Protein AF-A0A7X0U629-F1 (afdb_monomer_lite)

Secondary structure (DSSP, 8-state):
-PPEE-TT--EEEEHHHHHHHHT--HHHHHHHHHTTS--PPTT--TTS-EEEHHHHHHHHHHHHHHHHHHHTHHHHHTS--

InterPro domains:
  IPR009061 Putative DNA-binding domain superfamily [SSF46955] (13-58)

pLDDT: mean 87.74, std 15.71, range [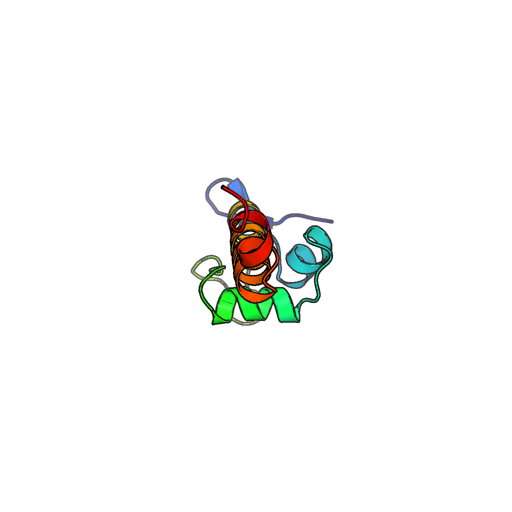38.94, 98.38]

Organism: NCBI:txid46180

Foldseek 3Di:
DDFDADPVRFTKDWLVVLCVVLVHDSVLVVVLCVVVQFDFDPPADPVGTIGGNVSSVRSSVVVVVVCCVVVCVVVVVPPDD

Radius of gyration: 15.1 Å; chains: 1; bounding box: 30×21×52 Å

Sequence (81 aa):
MRFHYDPDGEPCVTRQQAAVLKGVKPATVDRWVRIGYLAPIPGCPPRRRLFKVADVDEADRLAYEAAVRTSGSDKRVHRAA

Structure (mmCIF, N/CA/C/O backbone):
data_AF-A0A7X0U629-F1
#
_entry.id   AF-A0A7X0U629-F1
#
loop_
_atom_site.group_PDB
_atom_site.id
_atom_site.type_symbol
_atom_site.label_atom_id
_atom_site.label_alt_id
_atom_site.label_comp_id
_atom_site.label_asym_id
_atom_site.label_entity_id
_atom_site.label_seq_id
_atom_site.pdbx_PDB_ins_code
_atom_site.Cartn_x
_atom_site.Cartn_y
_atom_site.Cartn_z
_atom_site.occupancy
_atom_site.B_iso_or_equiv
_atom_site.auth_seq_id
_atom_site.auth_comp_id
_atom_site.auth_asym_id
_atom_site.auth_atom_id
_atom_site.pdbx_PDB_model_num
ATOM 1 N N . MET A 1 1 ? -10.566 -13.264 2.164 1.00 79.31 1 MET A N 1
ATOM 2 C CA . MET A 1 1 ? -9.793 -12.176 2.809 1.00 79.31 1 MET A CA 1
ATOM 3 C C . MET A 1 1 ? -10.780 -11.223 3.476 1.00 79.31 1 MET A C 1
ATOM 5 O O . MET A 1 1 ? -11.790 -10.945 2.850 1.00 79.31 1 MET A O 1
ATOM 9 N N . ARG A 1 2 ? -10.558 -10.776 4.722 1.00 89.62 2 ARG A N 1
ATOM 10 C CA . ARG A 1 2 ? -11.459 -9.828 5.413 1.00 89.62 2 ARG A CA 1
ATOM 11 C C . ARG A 1 2 ? -10.911 -8.405 5.307 1.00 89.62 2 ARG A C 1
ATOM 13 O O . ARG A 1 2 ? -9.765 -8.186 5.690 1.00 89.62 2 ARG A O 1
ATOM 20 N N . PHE A 1 3 ? -11.725 -7.480 4.811 1.00 88.56 3 PHE A N 1
ATOM 21 C CA . PHE A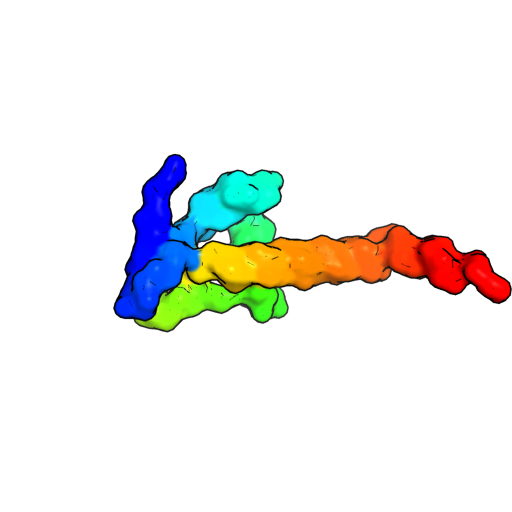 1 3 ? -11.388 -6.059 4.735 1.00 88.56 3 PHE A CA 1
ATOM 22 C C . PHE A 1 3 ? -11.610 -5.360 6.081 1.00 88.56 3 PHE A C 1
ATOM 24 O O . PHE A 1 3 ? -12.478 -5.751 6.868 1.00 88.56 3 PHE A O 1
ATOM 31 N N . HIS A 1 4 ? -10.790 -4.346 6.334 1.00 89.69 4 HIS A N 1
ATOM 32 C CA . HIS A 1 4 ? -11.054 -3.299 7.313 1.00 89.69 4 HIS A CA 1
ATOM 33 C C . HIS A 1 4 ? -11.807 -2.165 6.615 1.00 89.69 4 HIS A C 1
ATOM 35 O O . HIS A 1 4 ? -11.863 -2.139 5.388 1.00 89.69 4 HIS A O 1
ATOM 41 N N . TYR A 1 5 ? -12.345 -1.230 7.384 1.00 89.62 5 TYR A N 1
ATOM 42 C CA . TYR A 1 5 ? -12.975 -0.031 6.845 1.00 89.62 5 TYR A CA 1
ATOM 43 C C . TYR A 1 5 ? -12.463 1.178 7.618 1.00 89.62 5 TYR A C 1
ATOM 45 O O . TYR A 1 5 ? -12.236 1.072 8.829 1.00 89.62 5 TYR A O 1
ATOM 53 N N . ASP A 1 6 ? -12.205 2.276 6.916 1.00 85.75 6 ASP A N 1
ATOM 54 C CA . ASP A 1 6 ? -11.907 3.557 7.553 1.00 85.75 6 ASP A CA 1
ATOM 55 C C . ASP A 1 6 ? -13.211 4.236 8.039 1.00 85.75 6 ASP A C 1
ATOM 57 O O . ASP A 1 6 ? -14.299 3.680 7.850 1.00 85.75 6 ASP A O 1
ATOM 61 N N . PRO A 1 7 ? -13.138 5.401 8.714 1.00 84.69 7 PRO A N 1
ATOM 62 C CA . PRO A 1 7 ? -14.327 6.113 9.189 1.00 84.69 7 PRO A CA 1
ATOM 63 C C . PRO A 1 7 ? -15.303 6.536 8.083 1.00 84.69 7 PRO A C 1
ATOM 65 O O . PRO A 1 7 ? -16.488 6.692 8.367 1.00 84.69 7 PRO A O 1
ATOM 68 N N . ASP A 1 8 ? -14.818 6.691 6.850 1.00 86.75 8 ASP A N 1
ATOM 69 C CA . ASP A 1 8 ? -15.614 7.089 5.687 1.00 86.75 8 ASP A CA 1
ATOM 70 C C . ASP A 1 8 ? -16.274 5.874 5.001 1.00 86.75 8 ASP A C 1
ATOM 72 O O . ASP A 1 8 ? -17.081 6.029 4.087 1.00 86.75 8 ASP A O 1
ATOM 76 N N . GLY A 1 9 ? -15.977 4.653 5.467 1.00 90.06 9 GLY A N 1
ATOM 77 C CA . GLY A 1 9 ? -16.514 3.404 4.926 1.00 90.06 9 GLY A CA 1
ATOM 78 C C . GLY A 1 9 ? -15.694 2.820 3.774 1.00 90.06 9 GLY A C 1
ATOM 79 O O . GLY A 1 9 ? -16.134 1.857 3.144 1.00 90.06 9 GLY A O 1
ATOM 80 N N . GLU A 1 10 ? -14.498 3.344 3.512 1.00 92.75 10 GLU A N 1
ATOM 81 C CA . GLU A 1 10 ? -13.638 2.875 2.429 1.00 92.75 10 GLU A CA 1
ATOM 82 C C . GLU A 1 10 ? -12.917 1.575 2.811 1.00 92.75 10 GLU A C 1
ATOM 84 O O . GLU A 1 10 ? -12.420 1.436 3.939 1.00 92.75 10 GLU A O 1
ATOM 89 N N . PRO A 1 11 ? -12.807 0.597 1.893 1.00 96.19 11 PRO A N 1
ATOM 90 C CA . PRO A 1 11 ? -12.155 -0.669 2.177 1.00 96.19 11 PRO A CA 1
ATOM 91 C C . PRO A 1 11 ? -10.651 -0.481 2.381 1.00 96.19 11 PRO A C 1
ATOM 93 O O . PRO A 1 11 ? -9.931 0.113 1.574 1.00 96.19 11 PRO A O 1
ATOM 96 N N . CYS A 1 12 ? -10.163 -1.067 3.468 1.00 96.56 12 CYS A N 1
ATOM 97 C CA . CYS A 1 12 ? -8.795 -0.942 3.938 1.00 96.56 12 CYS A CA 1
ATOM 98 C C . CYS A 1 12 ? -8.157 -2.312 4.164 1.00 96.56 12 CYS A C 1
ATOM 100 O O . CYS A 1 12 ? -8.799 -3.275 4.596 1.00 96.56 12 CYS A O 1
ATOM 102 N N . VAL A 1 13 ? -6.856 -2.400 3.908 1.00 96.81 13 VAL A N 1
ATOM 103 C CA . VAL A 1 13 ? -6.085 -3.641 3.982 1.00 96.81 13 VAL A CA 1
ATOM 104 C C . VAL A 1 13 ? -4.782 -3.451 4.738 1.00 96.81 13 VAL A C 1
ATOM 106 O O . VAL A 1 13 ? -4.147 -2.401 4.704 1.00 96.81 13 VAL A O 1
ATOM 109 N N . THR A 1 14 ? -4.349 -4.501 5.425 1.00 96.44 14 THR A N 1
ATOM 110 C CA . THR A 1 14 ? -2.996 -4.572 5.986 1.00 96.44 14 THR A CA 1
ATOM 111 C C . THR A 1 14 ? -1.955 -4.723 4.877 1.00 96.44 14 THR A C 1
ATOM 113 O O . 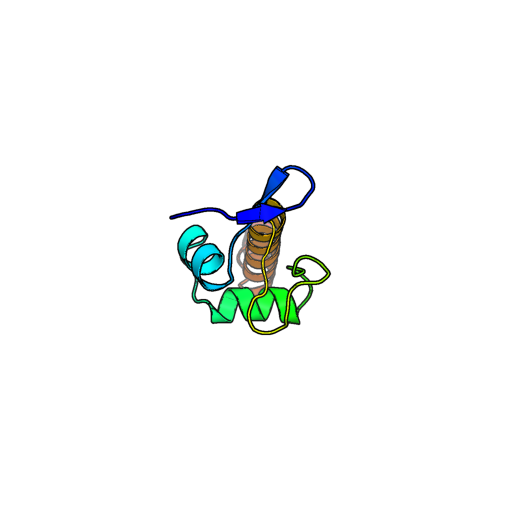THR A 1 14 ? -2.263 -5.155 3.767 1.00 96.44 14 THR A O 1
ATOM 116 N N . ARG A 1 15 ? -0.676 -4.496 5.206 1.00 96.06 15 ARG A N 1
ATOM 117 C CA . ARG A 1 15 ? 0.454 -4.780 4.298 1.00 96.06 15 ARG A CA 1
ATOM 118 C C . ARG A 1 15 ? 0.391 -6.184 3.683 1.00 96.06 15 ARG A C 1
ATOM 120 O O . ARG A 1 15 ? 0.638 -6.348 2.494 1.00 96.06 15 ARG A O 1
ATOM 127 N N . GLN A 1 16 ? 0.111 -7.202 4.501 1.00 96.25 16 GLN A N 1
ATOM 128 C CA . GLN A 1 16 ? 0.080 -8.593 4.035 1.00 96.25 16 GLN A CA 1
ATOM 129 C C . GLN A 1 16 ? -1.066 -8.826 3.050 1.00 96.25 16 GLN A C 1
ATOM 131 O O . GLN A 1 16 ? -0.894 -9.497 2.042 1.00 96.25 16 GLN A O 1
ATOM 136 N N . GLN A 1 17 ? -2.223 -8.230 3.319 1.00 97.50 17 GLN A N 1
ATOM 137 C CA . GLN A 1 17 ? -3.386 -8.322 2.446 1.00 97.50 17 GLN A CA 1
ATOM 138 C C . GLN A 1 17 ? -3.183 -7.554 1.137 1.00 97.50 17 GLN A C 1
ATOM 140 O O . GLN A 1 17 ? -3.502 -8.091 0.086 1.00 97.50 17 GLN A O 1
ATOM 145 N N . ALA A 1 18 ? -2.587 -6.359 1.178 1.00 97.62 18 ALA A N 1
ATOM 146 C CA . ALA A 1 18 ? -2.203 -5.612 -0.020 1.00 97.62 18 ALA A CA 1
ATOM 147 C C . ALA A 1 18 ? -1.248 -6.425 -0.913 1.00 97.62 18 ALA A C 1
ATOM 149 O O . ALA A 1 18 ? -1.437 -6.507 -2.123 1.00 97.62 18 ALA A O 1
ATOM 150 N N . ALA A 1 19 ? -0.262 -7.091 -0.303 1.00 97.25 19 ALA A N 1
ATOM 151 C CA . ALA A 1 19 ? 0.673 -7.955 -1.016 1.00 97.25 19 ALA A CA 1
ATOM 152 C C . ALA A 1 19 ? -0.042 -9.122 -1.719 1.00 97.25 19 ALA A C 1
ATOM 154 O O . ALA A 1 19 ? 0.199 -9.374 -2.897 1.00 97.25 19 ALA A O 1
ATOM 155 N N . VAL A 1 20 ? -0.968 -9.785 -1.017 1.00 97.62 20 VAL A N 1
ATOM 156 C CA . VAL A 1 20 ? -1.794 -10.862 -1.583 1.00 97.62 20 VAL A CA 1
ATOM 157 C C . VAL A 1 20 ? -2.697 -10.349 -2.706 1.00 97.62 20 VAL A C 1
ATOM 159 O O . VAL A 1 20 ? -2.749 -10.979 -3.756 1.00 97.62 20 VAL A O 1
ATOM 162 N N . LEU A 1 21 ? -3.360 -9.202 -2.523 1.00 97.38 21 LEU A N 1
ATOM 163 C CA . LEU A 1 21 ? -4.230 -8.589 -3.535 1.00 97.38 21 LEU A CA 1
ATOM 164 C C . LEU A 1 21 ? -3.499 -8.304 -4.846 1.00 97.38 21 LEU A C 1
ATOM 166 O O . LEU A 1 21 ? -4.070 -8.490 -5.915 1.00 97.38 21 LEU A O 1
ATOM 170 N N . LYS A 1 22 ? -2.247 -7.852 -4.758 1.00 97.44 22 LYS A N 1
ATOM 171 C CA . LYS A 1 22 ? -1.437 -7.476 -5.922 1.00 97.44 22 LYS A CA 1
ATOM 172 C C . LYS A 1 22 ? -0.539 -8.589 -6.445 1.00 97.44 22 LYS A C 1
ATOM 174 O O . LYS A 1 22 ? 0.154 -8.398 -7.436 1.00 97.44 22 LYS A O 1
ATOM 179 N N . GLY A 1 23 ? -0.516 -9.747 -5.787 1.00 97.12 23 GLY A N 1
ATOM 180 C CA . GLY A 1 23 ? 0.405 -10.826 -6.147 1.00 97.12 23 GLY A CA 1
ATOM 181 C C . GLY A 1 23 ? 1.881 -10.430 -6.003 1.00 97.12 23 GLY A C 1
ATOM 182 O O . GLY A 1 23 ? 2.738 -10.958 -6.709 1.00 97.12 23 GLY A O 1
ATOM 183 N N . VAL A 1 24 ? 2.199 -9.501 -5.094 1.00 97.19 24 VAL A N 1
ATOM 184 C CA . VAL A 1 24 ? 3.566 -9.019 -4.841 1.00 97.19 24 VAL A CA 1
ATOM 185 C C . VAL A 1 24 ? 4.079 -9.483 -3.480 1.00 97.19 24 VAL A C 1
ATOM 187 O O . VAL A 1 24 ? 3.336 -9.951 -2.620 1.00 97.19 24 VAL A O 1
ATOM 190 N N . LYS A 1 25 ? 5.384 -9.330 -3.236 1.00 96.88 25 LYS A N 1
ATOM 191 C CA . LYS A 1 25 ? 5.959 -9.568 -1.904 1.00 96.88 25 LYS A CA 1
ATOM 192 C C . LYS A 1 25 ? 5.608 -8.409 -0.957 1.00 96.88 25 LYS A C 1
ATOM 194 O O . LYS A 1 25 ? 5.615 -7.259 -1.392 1.00 96.88 25 LYS A O 1
ATOM 199 N N . PRO A 1 26 ? 5.440 -8.640 0.359 1.00 96.81 26 PRO A N 1
ATOM 200 C CA . PRO A 1 26 ? 5.198 -7.557 1.322 1.00 96.81 26 PRO A CA 1
ATOM 201 C C . PRO A 1 26 ? 6.290 -6.477 1.336 1.00 96.81 26 PRO A C 1
ATOM 203 O O . PRO A 1 26 ? 6.001 -5.308 1.571 1.00 96.81 26 PRO A O 1
ATOM 206 N N . ALA A 1 27 ? 7.533 -6.852 1.018 1.00 96.94 27 ALA A N 1
ATOM 207 C CA . ALA A 1 27 ? 8.641 -5.913 0.851 1.00 96.94 27 ALA A CA 1
ATOM 208 C C . ALA A 1 27 ? 8.436 -4.933 -0.323 1.00 96.94 27 ALA A C 1
ATOM 210 O O . ALA A 1 27 ? 8.940 -3.814 -0.276 1.00 96.94 27 ALA A O 1
ATOM 211 N N . THR A 1 28 ? 7.689 -5.324 -1.362 1.00 97.38 28 THR A N 1
ATOM 212 C CA . THR A 1 28 ? 7.300 -4.432 -2.464 1.00 97.38 28 THR A CA 1
ATOM 213 C C . THR A 1 28 ? 6.329 -3.363 -1.971 1.00 97.38 28 THR A C 1
ATOM 215 O O . THR A 1 28 ? 6.532 -2.189 -2.257 1.00 97.38 28 THR A O 1
ATOM 218 N N . VAL A 1 29 ? 5.351 -3.742 -1.142 1.00 97.88 29 VAL A N 1
ATOM 219 C CA . VAL A 1 29 ? 4.427 -2.791 -0.501 1.00 97.88 29 VAL A CA 1
ATOM 220 C C . VAL A 1 29 ? 5.188 -1.833 0.422 1.00 97.88 29 VAL A C 1
ATOM 222 O O . VAL A 1 29 ? 5.001 -0.622 0.352 1.00 97.88 29 VAL A O 1
ATOM 225 N N . ASP A 1 30 ? 6.115 -2.344 1.240 1.00 96.69 30 ASP A N 1
ATOM 226 C CA . ASP A 1 30 ? 6.974 -1.494 2.080 1.00 96.69 30 ASP A CA 1
ATOM 227 C C . ASP A 1 30 ? 7.854 -0.554 1.232 1.00 96.69 30 ASP A C 1
ATOM 229 O O . ASP A 1 30 ? 8.085 0.598 1.608 1.00 96.69 30 ASP A O 1
ATOM 233 N N . ARG A 1 31 ? 8.309 -1.002 0.053 1.00 97.56 31 ARG A N 1
ATOM 234 C CA . ARG A 1 31 ? 9.021 -0.147 -0.901 1.00 97.56 31 ARG A CA 1
ATOM 235 C C . ARG A 1 31 ? 8.123 0.967 -1.429 1.00 97.56 31 ARG A C 1
ATOM 237 O O . ARG A 1 31 ? 8.615 2.089 -1.472 1.00 97.56 31 ARG A O 1
ATOM 244 N N . TRP A 1 32 ? 6.873 0.688 -1.807 1.00 98.12 32 TRP A N 1
ATOM 245 C CA . TRP A 1 32 ? 5.919 1.712 -2.257 1.00 98.12 32 TRP A CA 1
ATOM 246 C C . TRP A 1 32 ? 5.726 2.799 -1.204 1.00 98.12 32 TRP A C 1
ATOM 248 O O . TRP A 1 32 ? 5.788 3.978 -1.539 1.00 98.12 32 TRP A O 1
ATOM 258 N N . VAL A 1 33 ? 5.623 2.415 0.071 1.00 96.88 33 VAL A N 1
ATOM 259 C CA . VAL A 1 33 ? 5.567 3.379 1.181 1.00 96.88 33 VAL A CA 1
ATOM 260 C C . VAL A 1 33 ? 6.843 4.208 1.268 1.00 96.88 33 VAL A C 1
ATOM 262 O O . VAL A 1 33 ? 6.794 5.432 1.320 1.00 96.88 33 VAL A O 1
ATOM 265 N N . ARG A 1 34 ? 8.005 3.552 1.230 1.00 96.75 34 ARG A N 1
ATOM 266 C CA . ARG A 1 34 ? 9.304 4.227 1.338 1.00 96.75 34 ARG A CA 1
ATOM 267 C C . ARG A 1 34 ? 9.560 5.231 0.209 1.00 96.75 34 ARG A C 1
ATOM 269 O O . ARG A 1 34 ? 10.216 6.235 0.448 1.00 96.75 34 ARG A O 1
ATOM 276 N N . ILE A 1 35 ? 9.104 4.938 -1.009 1.00 95.94 35 ILE A N 1
ATOM 277 C CA . ILE A 1 35 ? 9.292 5.816 -2.178 1.00 95.94 35 ILE A CA 1
ATOM 278 C C . ILE A 1 35 ? 8.130 6.797 -2.387 1.00 95.94 35 ILE A C 1
ATOM 280 O O . ILE A 1 35 ? 8.165 7.564 -3.344 1.00 95.94 35 ILE A O 1
ATOM 284 N N . GLY A 1 36 ? 7.120 6.775 -1.510 1.00 97.69 36 GLY A N 1
ATOM 285 C CA . GLY A 1 36 ? 6.005 7.721 -1.517 1.00 97.69 36 GLY A CA 1
ATOM 286 C C . GLY A 1 36 ? 4.853 7.388 -2.469 1.00 97.69 36 GLY A C 1
ATOM 287 O O . GLY A 1 36 ? 4.008 8.242 -2.690 1.00 97.69 36 GLY A O 1
ATOM 288 N N . TYR A 1 37 ? 4.790 6.178 -3.028 1.00 97.81 37 TYR A N 1
ATOM 289 C CA . TYR A 1 37 ? 3.668 5.754 -3.886 1.00 97.81 37 TYR A CA 1
ATOM 290 C C . TYR A 1 37 ? 2.446 5.308 -3.086 1.00 97.81 37 TYR A C 1
ATOM 292 O O . TYR A 1 37 ? 1.347 5.284 -3.618 1.00 97.81 37 TYR A O 1
ATOM 300 N N . LEU A 1 38 ? 2.641 4.932 -1.821 1.00 98.12 38 LEU A N 1
ATOM 301 C CA . LEU A 1 38 ? 1.576 4.465 -0.942 1.00 98.12 38 LEU A CA 1
ATOM 302 C C . LEU A 1 38 ? 1.707 5.125 0.429 1.00 98.12 38 LEU A C 1
ATOM 304 O O . LEU A 1 38 ? 2.776 5.085 1.033 1.00 98.12 38 LEU A O 1
ATOM 308 N N . ALA A 1 39 ? 0.619 5.669 0.961 1.00 96.31 39 ALA A N 1
ATOM 309 C CA . ALA A 1 39 ? 0.587 6.219 2.311 1.00 96.31 39 ALA A CA 1
ATOM 310 C C . ALA A 1 39 ? -0.281 5.339 3.226 1.00 96.31 39 ALA A C 1
ATOM 312 O O . ALA A 1 39 ? -1.343 4.879 2.810 1.00 96.31 39 ALA A O 1
ATOM 313 N N . PRO A 1 40 ? 0.147 5.062 4.471 1.00 95.50 40 PRO A N 1
ATOM 314 C CA . PRO A 1 40 ? -0.733 4.433 5.443 1.00 95.50 40 PRO A CA 1
ATOM 315 C C . PRO A 1 40 ? -1.821 5.407 5.898 1.00 95.50 40 PRO A C 1
ATOM 317 O O . PRO A 1 40 ? -1.600 6.616 5.965 1.00 95.50 40 PRO A O 1
ATOM 320 N N . ILE A 1 41 ? -2.960 4.857 6.307 1.00 94.06 41 ILE A N 1
ATOM 321 C CA . ILE A 1 41 ? -4.048 5.634 6.901 1.00 94.06 41 ILE A CA 1
ATOM 322 C C . ILE A 1 41 ? -3.536 6.334 8.173 1.00 94.06 41 ILE A C 1
ATOM 324 O O . ILE A 1 41 ? -2.907 5.675 9.019 1.00 94.06 41 ILE A O 1
ATOM 328 N N . PRO A 1 42 ? -3.794 7.647 8.336 1.00 90.62 42 PRO A N 1
ATOM 329 C CA . PRO A 1 42 ? -3.389 8.395 9.520 1.00 90.62 42 PRO A CA 1
ATOM 330 C C . PRO A 1 42 ? -3.888 7.756 10.822 1.00 90.62 42 PRO A C 1
ATOM 332 O O . PRO A 1 42 ? -4.933 7.114 10.867 1.00 90.62 42 PRO A O 1
ATOM 335 N N . GLY A 1 43 ? -3.123 7.914 11.904 1.00 85.69 43 GLY A N 1
ATOM 336 C CA . GLY A 1 43 ? -3.490 7.385 13.224 1.00 85.69 43 GLY A CA 1
ATOM 337 C C . GLY A 1 43 ? -3.281 5.875 13.409 1.00 85.69 43 GLY A C 1
ATOM 338 O O . GLY A 1 43 ? -3.413 5.375 14.525 1.00 85.69 43 GLY A O 1
ATOM 339 N N . CYS A 1 44 ? -2.889 5.134 12.366 1.00 84.31 44 CYS A N 1
ATOM 340 C CA . CYS A 1 44 ? -2.529 3.724 12.508 1.00 84.31 44 CYS A CA 1
ATOM 341 C C . CYS A 1 44 ? -1.159 3.556 13.200 1.00 84.31 44 CYS A C 1
ATOM 343 O O . CYS A 1 44 ? -0.178 4.180 12.783 1.00 84.31 44 CYS A O 1
ATOM 345 N N . PRO A 1 45 ? -1.019 2.653 14.192 1.00 84.06 45 PRO A N 1
ATOM 346 C CA . PRO A 1 45 ? 0.279 2.342 14.781 1.00 84.06 45 PRO A CA 1
ATOM 347 C C . PRO A 1 45 ? 1.272 1.828 13.722 1.00 84.06 45 PRO A C 1
ATOM 349 O O . PRO A 1 45 ? 0.872 1.052 12.848 1.00 84.06 45 PRO A O 1
ATOM 352 N N . PRO A 1 46 ? 2.586 2.112 13.832 1.00 77.88 46 PRO A N 1
ATOM 353 C CA . PRO A 1 46 ? 3.575 1.708 12.825 1.00 77.88 46 PRO A CA 1
ATOM 354 C C . PRO A 1 46 ? 3.597 0.207 12.497 1.00 77.88 46 PRO A C 1
ATOM 356 O O . PRO A 1 46 ? 3.904 -0.171 11.368 1.00 77.88 46 PRO A O 1
ATOM 359 N N . ARG A 1 47 ? 3.259 -0.659 13.465 1.00 81.56 47 ARG A N 1
ATOM 360 C CA . ARG A 1 47 ? 3.193 -2.125 13.294 1.00 81.56 47 ARG A CA 1
ATOM 361 C C . ARG A 1 47 ? 1.848 -2.636 12.759 1.00 81.56 47 ARG A C 1
ATOM 363 O O . ARG A 1 47 ? 1.735 -3.818 12.454 1.00 81.56 47 ARG A O 1
ATOM 370 N N . ARG A 1 48 ? 0.834 -1.774 12.660 1.00 86.69 48 ARG A N 1
ATOM 371 C CA . ARG A 1 48 ? -0.534 -2.091 12.216 1.00 86.69 48 ARG A CA 1
ATOM 372 C C . ARG A 1 48 ? -1.009 -1.085 11.165 1.00 86.69 48 ARG A C 1
ATOM 374 O O . ARG A 1 48 ? -2.130 -0.599 11.231 1.00 86.69 48 ARG A O 1
ATOM 381 N N . ARG A 1 49 ? -0.132 -0.756 10.210 1.00 93.00 49 ARG A N 1
ATOM 382 C CA . ARG A 1 49 ? -0.483 0.113 9.082 1.00 93.00 49 ARG A CA 1
ATOM 383 C C . ARG A 1 49 ? -1.606 -0.522 8.266 1.00 93.00 49 ARG A C 1
ATOM 385 O O . ARG A 1 49 ? -1.490 -1.682 7.854 1.00 93.00 49 ARG A O 1
ATOM 392 N N . LEU A 1 50 ? -2.648 0.264 8.042 1.00 96.00 50 LEU A N 1
ATOM 393 C CA . LEU A 1 50 ? -3.700 -0.007 7.077 1.00 96.00 50 LEU A CA 1
ATOM 394 C C . LEU A 1 50 ? -3.515 0.915 5.875 1.00 96.00 50 LEU A C 1
ATOM 396 O O . LEU A 1 50 ? -2.975 2.012 6.008 1.00 96.00 50 LEU A O 1
ATOM 400 N N . PHE A 1 51 ? -3.955 0.445 4.720 1.00 96.62 51 PHE A N 1
ATOM 401 C CA . PHE A 1 51 ? -3.876 1.140 3.445 1.00 96.62 51 PHE A CA 1
ATOM 402 C C . PHE A 1 51 ? -5.241 1.060 2.779 1.00 96.62 51 PHE A C 1
ATOM 404 O O . PHE A 1 51 ? -5.851 -0.014 2.799 1.00 96.62 51 PHE A O 1
ATOM 411 N N . LYS A 1 52 ? -5.719 2.160 2.195 1.00 96.94 52 LYS A N 1
ATOM 412 C CA . LYS A 1 52 ? -6.929 2.116 1.372 1.00 96.94 52 LYS A CA 1
ATOM 413 C C . LYS A 1 52 ? -6.661 1.241 0.154 1.00 96.94 52 LYS A C 1
ATOM 415 O O . LYS A 1 52 ? -5.565 1.278 -0.403 1.00 96.94 52 LYS A O 1
ATOM 420 N N . VAL A 1 53 ? -7.642 0.439 -0.254 1.00 97.62 53 VAL A N 1
ATOM 421 C CA . VAL A 1 53 ? -7.486 -0.433 -1.431 1.00 97.62 53 VAL A CA 1
ATOM 422 C C . VAL A 1 53 ? -7.211 0.398 -2.688 1.00 97.62 53 VAL A C 1
ATOM 424 O O . VAL A 1 53 ? -6.294 0.061 -3.429 1.00 97.62 53 VAL A O 1
ATOM 427 N N . ALA A 1 54 ? -7.902 1.530 -2.858 1.00 97.06 54 ALA A N 1
ATOM 428 C CA . ALA A 1 54 ? -7.683 2.445 -3.980 1.00 97.06 54 ALA A CA 1
ATOM 429 C C . ALA A 1 54 ? -6.232 2.964 -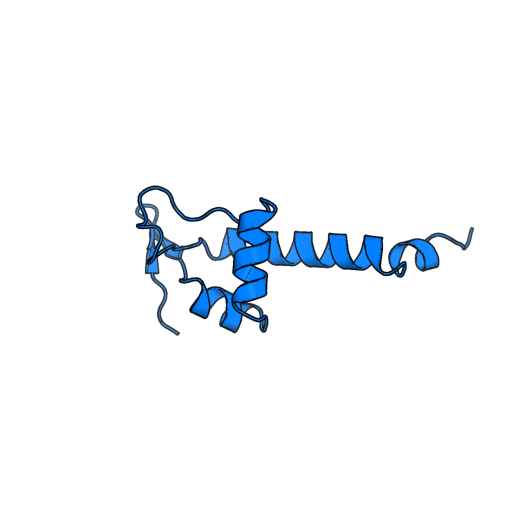4.054 1.00 97.06 54 ALA A C 1
ATOM 431 O O . ALA A 1 54 ? -5.622 2.951 -5.120 1.00 97.06 54 ALA A O 1
ATOM 432 N N . ASP A 1 55 ? -5.637 3.336 -2.917 1.00 98.06 55 ASP A N 1
ATOM 433 C CA . ASP A 1 55 ? -4.243 3.800 -2.880 1.00 98.06 55 ASP A CA 1
ATOM 434 C C . ASP A 1 55 ? -3.258 2.667 -3.212 1.00 98.06 55 ASP A C 1
ATOM 436 O O . ASP A 1 55 ? -2.212 2.895 -3.816 1.00 98.06 55 ASP A O 1
ATOM 440 N N . VAL A 1 56 ? -3.580 1.423 -2.833 1.00 98.31 56 VAL A N 1
ATOM 441 C CA . VAL A 1 56 ? -2.786 0.238 -3.201 1.00 98.31 56 VAL A CA 1
ATOM 442 C C . VAL A 1 56 ? -2.858 -0.022 -4.708 1.00 98.31 56 VAL A C 1
ATOM 444 O O . VAL A 1 56 ? -1.851 -0.413 -5.300 1.00 98.31 56 VAL A O 1
ATOM 447 N N . ASP A 1 57 ? -4.019 0.188 -5.329 1.00 98.25 57 ASP A N 1
ATOM 448 C CA . ASP A 1 57 ? -4.191 0.077 -6.780 1.00 98.25 57 ASP A CA 1
ATOM 449 C C . ASP A 1 57 ? -3.362 1.127 -7.526 1.00 98.25 57 ASP A C 1
ATOM 451 O O . ASP A 1 57 ? -2.641 0.797 -8.470 1.00 98.25 57 ASP A O 1
ATOM 455 N N . GLU A 1 58 ? -3.399 2.368 -7.051 1.00 98.38 58 GLU A N 1
ATOM 456 C CA . GLU A 1 58 ? -2.625 3.466 -7.620 1.00 98.38 58 GLU A CA 1
ATOM 457 C C . GLU A 1 58 ? -1.112 3.256 -7.455 1.00 98.38 58 GLU A C 1
ATOM 459 O O . GLU A 1 58 ? -0.339 3.435 -8.400 1.00 98.38 58 GLU A O 1
ATOM 464 N N . ALA A 1 59 ? -0.671 2.796 -6.282 1.00 98.38 59 ALA A N 1
ATOM 465 C CA . ALA A 1 59 ? 0.736 2.500 -6.029 1.00 98.38 59 ALA A CA 1
ATOM 466 C C . ALA A 1 59 ? 1.290 1.420 -6.973 1.00 98.38 59 ALA A C 1
ATOM 468 O O . ALA A 1 59 ? 2.432 1.519 -7.433 1.00 98.38 59 ALA A O 1
ATOM 469 N N . ASP A 1 60 ? 0.482 0.400 -7.267 1.00 98.25 60 ASP A N 1
ATOM 470 C CA . ASP A 1 60 ? 0.822 -0.672 -8.201 1.00 98.25 60 ASP A CA 1
ATOM 471 C C . ASP A 1 60 ? 0.960 -0.140 -9.634 1.00 98.25 60 ASP A C 1
ATOM 473 O O . ASP A 1 60 ? 1.964 -0.406 -10.302 1.00 98.25 60 ASP A O 1
ATOM 477 N N . ARG A 1 61 ? 0.024 0.715 -10.071 1.00 97.81 61 ARG A N 1
ATOM 478 C CA . ARG A 1 61 ? 0.082 1.394 -11.374 1.00 97.81 61 ARG A CA 1
ATOM 479 C C . ARG A 1 61 ? 1.350 2.240 -11.521 1.00 97.81 61 ARG A C 1
ATOM 481 O O . ARG A 1 61 ? 2.093 2.069 -12.488 1.00 97.81 61 ARG A O 1
ATOM 488 N N . LEU A 1 62 ? 1.651 3.093 -10.540 1.00 97.25 62 LEU A N 1
ATOM 489 C CA . LEU A 1 62 ? 2.860 3.930 -10.538 1.00 97.25 62 LEU A CA 1
ATOM 490 C C . LEU A 1 62 ? 4.142 3.086 -10.564 1.00 97.25 62 LEU A C 1
ATOM 492 O O . LEU A 1 62 ? 5.112 3.418 -11.255 1.00 97.25 62 LEU A O 1
ATOM 496 N N . ALA A 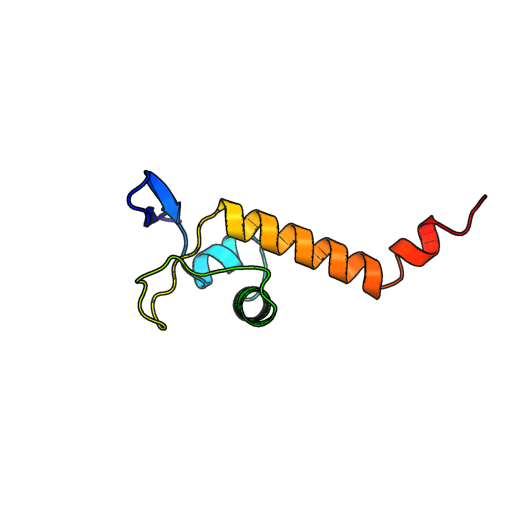1 63 ? 4.160 1.976 -9.823 1.00 95.31 63 ALA A N 1
ATOM 497 C CA . ALA A 1 63 ? 5.289 1.056 -9.802 1.00 95.31 63 ALA A CA 1
ATOM 498 C C . ALA A 1 63 ? 5.486 0.345 -11.144 1.00 95.31 63 ALA A C 1
ATOM 500 O O . ALA A 1 63 ? 6.628 0.214 -11.597 1.00 95.31 63 ALA A O 1
ATOM 501 N N . TYR A 1 64 ? 4.397 -0.071 -11.789 1.00 92.62 64 TYR A N 1
ATOM 502 C CA . TYR A 1 64 ? 4.420 -0.644 -13.128 1.00 92.62 64 TYR A CA 1
ATOM 503 C C . TYR A 1 64 ? 4.967 0.359 -14.151 1.00 92.62 64 TYR A C 1
ATOM 505 O O . TYR A 1 64 ? 5.932 0.056 -14.852 1.00 92.62 64 TYR A O 1
ATOM 513 N N . GLU A 1 65 ? 4.448 1.586 -14.176 1.00 92.81 65 GLU A N 1
ATOM 514 C CA . GLU A 1 65 ? 4.916 2.647 -15.078 1.00 92.81 65 GLU A CA 1
ATOM 515 C C . GLU A 1 65 ? 6.399 2.977 -14.865 1.00 92.81 65 GLU A C 1
ATOM 517 O O . GLU A 1 65 ? 7.165 3.141 -15.817 1.00 92.81 65 GLU A O 1
ATOM 522 N N . ALA A 1 66 ? 6.854 3.038 -13.611 1.00 90.44 66 ALA A N 1
ATOM 523 C CA . ALA A 1 66 ? 8.269 3.224 -13.299 1.00 90.44 66 ALA A CA 1
ATOM 524 C C . ALA A 1 66 ? 9.139 2.053 -13.797 1.00 90.44 66 ALA A C 1
ATOM 526 O O . ALA A 1 66 ? 10.240 2.274 -14.317 1.00 90.44 66 ALA A O 1
ATOM 527 N N . ALA A 1 67 ? 8.659 0.812 -13.673 1.00 87.62 67 ALA A N 1
ATOM 528 C CA . ALA A 1 67 ? 9.355 -0.371 -14.171 1.00 87.62 67 ALA A CA 1
ATOM 529 C C . ALA A 1 67 ? 9.417 -0.401 -15.707 1.00 87.62 67 ALA A C 1
ATOM 531 O O . ALA A 1 67 ? 10.472 -0.703 -16.271 1.00 87.62 67 ALA A O 1
ATOM 532 N N . VAL A 1 68 ? 8.335 -0.027 -16.391 1.00 88.38 68 VAL A N 1
ATOM 533 C CA . VAL A 1 68 ? 8.274 0.080 -17.859 1.00 88.38 68 VAL A CA 1
ATOM 534 C C . VAL A 1 68 ? 9.253 1.140 -18.375 1.00 88.38 68 VAL A C 1
ATOM 536 O O . VAL A 1 68 ? 10.044 0.850 -19.277 1.00 88.38 68 VAL A O 1
ATOM 539 N N . ARG A 1 69 ? 9.305 2.317 -17.732 1.00 83.94 69 ARG A N 1
ATOM 540 C CA . ARG A 1 69 ? 10.284 3.374 -18.051 1.00 83.94 69 ARG A CA 1
ATOM 541 C C . ARG A 1 69 ? 11.734 2.914 -17.881 1.00 83.94 69 ARG A C 1
ATOM 543 O O . ARG A 1 69 ? 12.594 3.227 -18.705 1.00 83.94 69 ARG A O 1
ATOM 550 N N . THR A 1 70 ? 12.019 2.166 -16.814 1.00 81.06 70 THR A N 1
ATOM 551 C CA . THR A 1 70 ? 13.394 1.768 -16.457 1.00 81.06 70 THR A CA 1
ATOM 552 C C . THR A 1 70 ? 13.885 0.553 -17.250 1.00 81.06 70 THR A C 1
ATOM 554 O O . THR A 1 70 ? 15.047 0.511 -17.645 1.00 81.06 70 THR A O 1
ATOM 557 N N . SER A 1 71 ? 13.011 -0.419 -17.533 1.00 68.94 71 SER A N 1
ATOM 558 C CA . SER A 1 71 ? 13.340 -1.642 -18.291 1.00 68.94 71 SER A CA 1
ATOM 559 C C . SER A 1 71 ? 13.631 -1.392 -19.775 1.00 68.94 71 SER A C 1
ATOM 561 O O . SER A 1 71 ? 14.096 -2.286 -20.479 1.00 68.94 71 SER A O 1
ATOM 563 N N . GLY A 1 72 ? 13.375 -0.176 -20.266 1.00 57.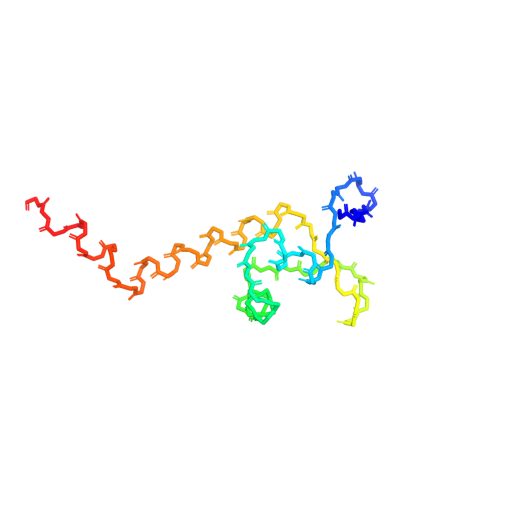84 72 GLY A N 1
ATOM 564 C CA . GLY A 1 72 ? 13.580 0.181 -21.664 1.00 57.84 72 GLY A CA 1
ATOM 565 C C . GLY A 1 72 ? 12.518 -0.382 -22.608 1.00 57.84 72 GLY A C 1
ATOM 566 O O . GLY A 1 72 ? 12.655 -0.169 -23.810 1.00 57.84 72 GLY A O 1
ATOM 567 N N . SER A 1 73 ? 11.463 -1.039 -22.102 1.00 54.88 73 SER A N 1
ATOM 568 C CA . SER A 1 73 ? 10.282 -1.372 -22.913 1.00 54.88 73 SER A CA 1
ATOM 569 C C . SER A 1 73 ? 9.708 -0.101 -23.536 1.00 54.88 73 SER A C 1
ATOM 571 O O . SER A 1 73 ? 9.564 -0.040 -24.750 1.00 54.88 73 SER A O 1
ATOM 573 N N . ASP A 1 74 ? 9.547 0.958 -22.736 1.00 50.56 74 ASP A N 1
ATOM 574 C CA . ASP A 1 74 ? 9.075 2.276 -23.186 1.00 50.56 74 ASP A CA 1
ATOM 575 C C . ASP A 1 74 ? 10.007 2.924 -24.234 1.00 50.56 74 ASP A C 1
ATOM 577 O O . ASP A 1 74 ? 9.591 3.446 -25.266 1.00 50.56 74 ASP A O 1
ATOM 581 N N . LYS A 1 75 ? 11.326 2.793 -24.031 1.00 47.41 75 LYS A N 1
ATOM 582 C CA . LYS A 1 75 ? 12.342 3.302 -24.970 1.00 47.41 75 LYS A CA 1
ATOM 583 C C . LYS A 1 75 ? 12.349 2.562 -26.313 1.00 47.41 75 LYS A C 1
ATOM 585 O O . LYS A 1 75 ? 12.851 3.107 -27.293 1.00 47.41 75 LYS A O 1
ATOM 590 N N . ARG A 1 76 ? 11.853 1.319 -26.364 1.00 48.78 76 ARG A N 1
ATOM 591 C CA . ARG A 1 76 ? 11.770 0.522 -27.598 1.00 48.78 76 ARG A CA 1
ATOM 592 C C . ARG A 1 76 ? 10.500 0.821 -28.394 1.00 48.78 76 ARG A C 1
ATOM 594 O O . ARG A 1 76 ? 10.578 0.789 -29.617 1.00 48.78 76 ARG A O 1
ATOM 601 N N . VAL A 1 77 ? 9.380 1.154 -27.744 1.00 52.97 77 VAL A N 1
ATOM 602 C CA . VAL A 1 77 ? 8.117 1.474 -28.447 1.00 52.97 77 VAL A CA 1
ATOM 603 C C . VAL A 1 77 ? 8.161 2.823 -29.169 1.00 52.97 77 VAL A C 1
ATOM 605 O O . VAL A 1 77 ? 7.560 2.956 -30.226 1.00 52.97 77 VAL A O 1
ATOM 608 N N . HIS A 1 78 ? 8.922 3.803 -28.669 1.00 51.41 78 HIS A N 1
ATOM 609 C CA . HIS A 1 78 ? 9.015 5.130 -29.297 1.00 51.41 78 HIS A CA 1
ATOM 610 C C . HIS A 1 78 ? 10.063 5.260 -30.421 1.00 51.41 78 HIS A C 1
ATOM 612 O O . HIS A 1 78 ? 10.221 6.346 -30.972 1.00 51.41 78 HIS A O 1
ATOM 618 N N . ARG A 1 79 ? 10.788 4.194 -30.795 1.00 41.62 79 ARG A N 1
ATOM 619 C CA . ARG A 1 79 ? 11.837 4.252 -31.839 1.00 41.62 79 ARG A CA 1
ATOM 620 C C . ARG A 1 79 ? 11.356 3.814 -33.232 1.00 41.62 79 ARG A C 1
ATOM 622 O O . ARG A 1 79 ? 12.103 3.159 -33.955 1.00 41.62 79 ARG A O 1
ATOM 629 N N . ALA A 1 80 ? 10.135 4.182 -33.607 1.00 46.84 80 ALA A N 1
ATOM 630 C CA . ALA A 1 80 ? 9.647 4.055 -34.977 1.00 46.84 80 ALA A CA 1
ATOM 631 C C . ALA A 1 80 ? 8.668 5.193 -35.310 1.00 46.84 80 ALA A C 1
ATOM 633 O O . ALA A 1 80 ? 7.477 5.098 -35.022 1.00 46.84 80 ALA A O 1
ATOM 634 N N . ALA A 1 81 ? 9.206 6.259 -35.900 1.00 38.94 81 ALA A N 1
ATOM 635 C CA . ALA A 1 81 ? 8.537 7.165 -36.830 1.00 38.94 81 ALA A CA 1
ATOM 636 C C . ALA A 1 81 ? 9.614 7.765 -37.742 1.00 38.94 81 ALA A C 1
ATOM 638 O O . ALA A 1 81 ? 10.682 8.134 -37.196 1.00 38.94 81 ALA A O 1
#